Protein AF-A0A946S6G6-F1 (afdb_monomer_lite)

Foldseek 3Di:
DDDDDDDDWPEEFDDDPPVSVVVQVVCVVVVTGYHD

Radius of gyration: 11.83 Å; chains: 1; bounding box: 20×35×17 Å

Sequence (36 aa):
MSEIRQIEFDVLVIGAGGAGLCAAITATKESKKVGL

Structure (mmCIF, N/CA/C/O backbone):
data_AF-A0A946S6G6-F1
#
_entry.id   AF-A0A946S6G6-F1
#
loop_
_atom_site.group_PDB
_atom_site.id
_atom_site.type_symbol
_atom_site.label_atom_id
_atom_site.label_alt_id
_atom_site.label_comp_id
_atom_site.label_asym_id
_atom_site.label_entity_id
_atom_site.label_seq_id
_atom_site.pdbx_PDB_ins_code
_atom_site.Cartn_x
_atom_site.Cartn_y
_atom_site.Cartn_z
_atom_site.occupancy
_atom_site.B_iso_or_equiv
_atom_site.auth_seq_id
_atom_site.auth_comp_id
_atom_site.auth_asym_id
_atom_site.auth_atom_id
_atom_site.pdbx_PDB_model_num
ATOM 1 N N . MET A 1 1 ? -4.228 -27.162 -4.916 1.00 53.16 1 MET A N 1
ATOM 2 C CA . MET A 1 1 ? -5.513 -26.438 -4.935 1.00 53.16 1 MET A CA 1
ATOM 3 C C . MET A 1 1 ? -5.172 -24.961 -4.822 1.00 53.16 1 MET A C 1
ATOM 5 O O . MET A 1 1 ? -4.606 -24.589 -3.804 1.00 53.16 1 MET A O 1
ATOM 9 N N . SER A 1 2 ? -5.363 -24.154 -5.867 1.00 70.50 2 SER A N 1
ATOM 10 C CA . SER A 1 2 ? -5.137 -22.704 -5.762 1.00 70.50 2 SER A CA 1
ATOM 11 C C . SER A 1 2 ? -6.413 -22.061 -5.236 1.00 70.50 2 SER A C 1
ATOM 13 O O . SER A 1 2 ? -7.424 -22.053 -5.932 1.00 70.50 2 SER A O 1
ATOM 15 N N . GLU A 1 3 ? -6.382 -21.577 -3.999 1.00 83.94 3 GLU A N 1
ATOM 16 C CA . GLU A 1 3 ? -7.472 -20.792 -3.421 1.00 83.94 3 GLU A CA 1
ATOM 17 C C . GLU A 1 3 ? -7.344 -19.329 -3.851 1.00 83.94 3 GLU A C 1
ATOM 19 O O . GLU A 1 3 ? -6.270 -18.728 -3.761 1.00 83.94 3 GLU A O 1
ATOM 24 N N . ILE A 1 4 ? -8.447 -18.742 -4.312 1.00 86.38 4 ILE A N 1
ATOM 25 C CA . ILE A 1 4 ? -8.525 -17.303 -4.565 1.00 86.38 4 ILE A CA 1
ATOM 26 C C . ILE A 1 4 ? -8.628 -16.613 -3.204 1.00 86.38 4 ILE A C 1
ATOM 28 O O . ILE A 1 4 ? -9.606 -16.803 -2.484 1.00 86.38 4 ILE A O 1
ATOM 32 N N . ARG A 1 5 ? -7.623 -15.808 -2.848 1.00 86.19 5 ARG A N 1
ATOM 33 C CA . ARG A 1 5 ? -7.629 -15.017 -1.611 1.00 86.19 5 ARG A CA 1
ATOM 34 C C . ARG A 1 5 ? -8.079 -13.596 -1.922 1.00 86.19 5 ARG A C 1
ATOM 36 O O . ARG A 1 5 ? -7.434 -12.902 -2.702 1.00 86.19 5 ARG A O 1
ATOM 43 N N . GLN A 1 6 ? -9.167 -13.171 -1.293 1.00 89.94 6 GLN A N 1
ATOM 44 C CA . GLN A 1 6 ? -9.594 -11.775 -1.285 1.00 89.94 6 GLN A CA 1
ATOM 45 C C . GLN A 1 6 ? -9.083 -11.122 -0.002 1.00 89.94 6 GLN A C 1
ATOM 47 O O . GLN A 1 6 ? -9.263 -11.658 1.091 1.00 89.94 6 GLN A O 1
ATOM 52 N N . ILE A 1 7 ? -8.398 -9.990 -0.141 1.00 91.62 7 ILE A N 1
ATOM 53 C CA . ILE A 1 7 ? -7.892 -9.203 0.982 1.00 91.62 7 ILE A CA 1
ATOM 54 C C . ILE A 1 7 ? -8.330 -7.765 0.743 1.00 91.62 7 ILE A C 1
ATOM 56 O O . ILE A 1 7 ? -8.017 -7.184 -0.292 1.00 91.62 7 ILE A O 1
ATOM 60 N N . GLU A 1 8 ? -9.061 -7.208 1.700 1.00 94.25 8 GLU A N 1
ATOM 61 C CA . GLU A 1 8 ? -9.549 -5.833 1.632 1.00 94.25 8 GLU A CA 1
ATOM 62 C C . GLU A 1 8 ? -8.589 -4.876 2.333 1.00 94.25 8 GLU A C 1
ATOM 64 O O . GLU A 1 8 ? -8.072 -5.182 3.413 1.00 94.25 8 GLU A O 1
ATOM 69 N N . PHE A 1 9 ? -8.398 -3.705 1.734 1.00 95.31 9 PHE A N 1
ATOM 70 C CA . PHE A 1 9 ? -7.594 -2.603 2.247 1.00 95.31 9 PHE A CA 1
ATOM 71 C C . PHE A 1 9 ? -8.375 -1.303 2.069 1.00 95.31 9 PHE A C 1
ATOM 73 O O . PHE A 1 9 ? -9.128 -1.168 1.107 1.00 95.31 9 PHE A O 1
ATOM 80 N N . ASP A 1 10 ? -8.149 -0.337 2.953 1.00 96.56 10 ASP A N 1
ATOM 81 C CA . ASP A 1 10 ? -8.661 1.022 2.767 1.00 96.56 10 ASP A CA 1
ATOM 82 C C . ASP A 1 10 ? -7.856 1.761 1.687 1.00 96.56 10 ASP A C 1
ATOM 84 O O . ASP A 1 10 ? -8.388 2.598 0.961 1.00 96.56 10 ASP A O 1
ATOM 88 N N . VAL A 1 11 ? -6.556 1.453 1.590 1.00 95.25 11 VAL A N 1
ATOM 89 C CA . VAL A 1 11 ? -5.620 2.036 0.620 1.00 95.25 11 VAL A CA 1
ATOM 90 C C . VAL A 1 11 ? -4.670 0.951 0.112 1.00 95.25 11 VAL A C 1
ATOM 92 O O . VAL A 1 11 ? -4.049 0.251 0.909 1.00 95.25 11 VAL A O 1
ATOM 95 N N . LEU A 1 12 ? -4.515 0.839 -1.210 1.00 96.19 12 LEU A N 1
ATOM 96 C CA . LEU A 1 12 ? -3.508 -0.009 -1.857 1.00 96.19 12 LEU A CA 1
ATOM 97 C C . LEU A 1 12 ? -2.471 0.876 -2.552 1.00 96.19 12 LEU A C 1
ATOM 99 O O . LEU A 1 12 ? -2.817 1.666 -3.430 1.00 96.19 12 LEU A O 1
ATOM 103 N N . VAL A 1 13 ? -1.204 0.745 -2.167 1.00 95.75 13 VAL A N 1
ATOM 104 C CA . VAL A 1 13 ? -0.094 1.499 -2.758 1.00 95.75 13 VAL A CA 1
ATOM 105 C C . VAL A 1 13 ? 0.651 0.609 -3.742 1.00 95.75 13 VAL A C 1
ATOM 107 O O . VAL A 1 13 ? 1.140 -0.448 -3.370 1.00 95.75 13 VAL A O 1
ATOM 110 N N . ILE A 1 14 ? 0.785 1.053 -4.993 1.00 95.12 14 ILE A N 1
ATOM 111 C CA . ILE A 1 14 ? 1.548 0.327 -6.014 1.00 95.12 14 ILE A CA 1
ATOM 112 C C . ILE A 1 14 ? 2.938 0.951 -6.157 1.00 95.12 14 ILE A C 1
ATOM 114 O O . ILE A 1 14 ? 3.080 2.084 -6.618 1.00 95.12 14 ILE A O 1
ATOM 118 N N . GLY A 1 15 ? 3.963 0.181 -5.782 1.00 93.25 15 GLY A N 1
ATOM 119 C CA . GLY A 1 15 ? 5.374 0.564 -5.851 1.00 93.25 15 GLY A CA 1
ATOM 120 C C . GLY A 1 15 ? 5.942 1.014 -4.501 1.00 93.25 15 GLY A C 1
ATOM 121 O O . GLY A 1 15 ? 5.469 1.969 -3.898 1.00 93.25 15 GLY A O 1
ATOM 122 N N . ALA A 1 16 ? 7.014 0.358 -4.049 1.00 92.00 16 ALA A N 1
ATOM 123 C CA . ALA A 1 16 ? 7.618 0.553 -2.723 1.00 92.00 16 ALA A CA 1
ATOM 124 C C . ALA A 1 16 ? 8.872 1.457 -2.731 1.00 92.00 16 ALA A C 1
ATOM 126 O O . ALA A 1 16 ? 9.793 1.281 -1.936 1.00 92.00 16 ALA A O 1
ATOM 127 N N . GLY A 1 17 ? 8.932 2.423 -3.654 1.00 95.50 17 GLY A N 1
ATOM 128 C CA . GLY A 1 17 ? 9.957 3.473 -3.633 1.00 95.50 17 GLY A CA 1
ATOM 129 C C . GLY A 1 17 ? 9.719 4.489 -2.508 1.00 95.50 17 GLY A C 1
ATOM 130 O O . GLY A 1 17 ? 8.744 4.392 -1.764 1.00 95.50 17 GLY A O 1
ATOM 131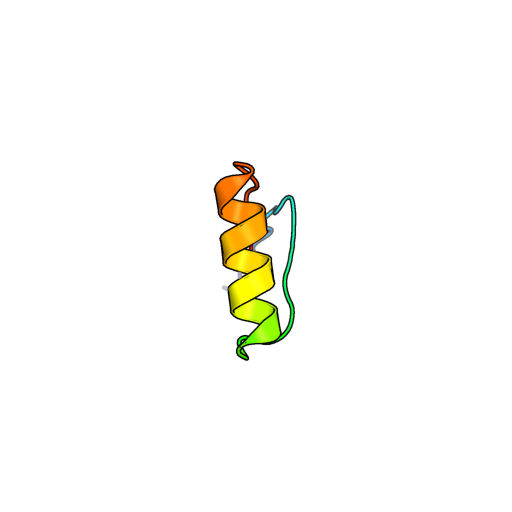 N N . GLY A 1 18 ? 10.562 5.522 -2.411 1.00 96.62 18 GLY A N 1
ATOM 132 C CA . GLY A 1 18 ? 10.454 6.531 -1.343 1.00 96.62 18 GLY A CA 1
ATOM 133 C C . GLY A 1 18 ? 9.078 7.206 -1.256 1.00 96.62 18 GLY A C 1
ATOM 134 O O . GLY A 1 18 ? 8.549 7.389 -0.162 1.00 96.62 18 GLY A O 1
ATOM 135 N N . ALA A 1 19 ? 8.454 7.500 -2.401 1.00 95.38 19 ALA A N 1
ATOM 136 C CA . ALA A 1 19 ? 7.110 8.074 -2.449 1.00 95.38 19 ALA A CA 1
ATOM 137 C C . ALA A 1 19 ? 6.027 7.088 -1.973 1.00 95.38 19 ALA A C 1
ATOM 139 O O . ALA A 1 19 ? 5.161 7.465 -1.188 1.00 95.38 19 ALA A O 1
ATOM 140 N N . GLY A 1 20 ? 6.104 5.823 -2.399 1.00 96.69 20 GLY A N 1
ATOM 141 C CA . GLY A 1 20 ? 5.129 4.796 -2.026 1.00 96.69 20 GLY A CA 1
ATOM 142 C C . GLY A 1 20 ? 5.192 4.437 -0.545 1.00 96.69 20 GLY A C 1
ATOM 143 O O . GLY 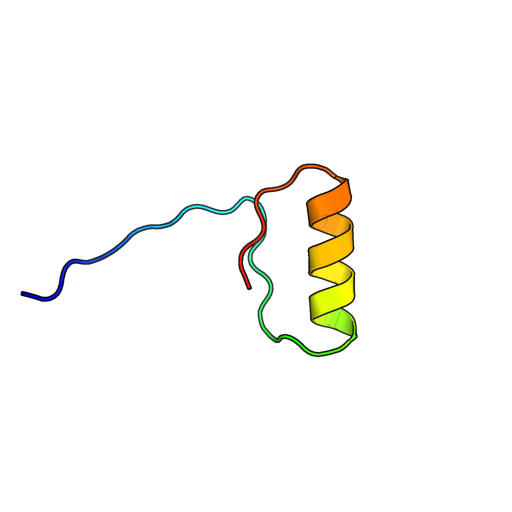A 1 20 ? 4.166 4.405 0.127 1.00 96.69 20 GLY A O 1
ATOM 144 N N . LEU A 1 21 ? 6.398 4.283 0.008 1.00 96.81 21 LEU A N 1
ATOM 145 C CA . LEU A 1 21 ? 6.572 4.067 1.445 1.00 96.81 21 LEU A CA 1
ATOM 146 C C . LEU A 1 21 ? 6.111 5.280 2.260 1.00 96.81 21 LEU A C 1
ATOM 148 O O . LEU A 1 21 ? 5.450 5.109 3.281 1.00 96.81 21 LEU A O 1
ATOM 152 N N . CYS A 1 22 ? 6.399 6.503 1.806 1.00 96.62 22 CYS A N 1
ATOM 153 C CA . CYS A 1 22 ? 5.923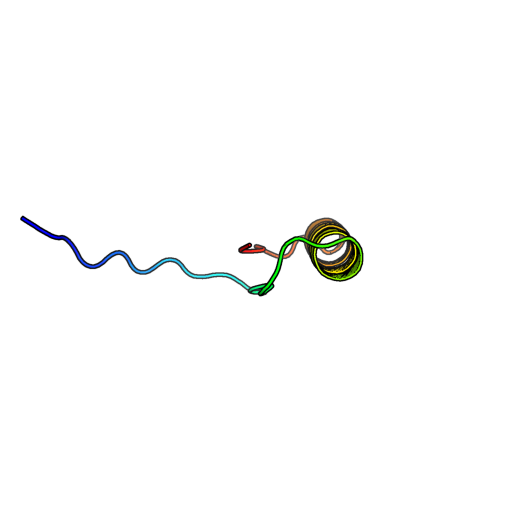 7.715 2.475 1.00 96.62 22 CYS A CA 1
ATOM 154 C C . CYS A 1 22 ? 4.386 7.785 2.501 1.00 96.62 22 CYS A C 1
ATOM 156 O O . CYS A 1 22 ? 3.798 8.052 3.553 1.00 96.62 22 CYS A O 1
ATOM 158 N N . ALA A 1 23 ? 3.731 7.471 1.379 1.00 95.81 23 ALA A N 1
ATOM 159 C CA . ALA A 1 23 ? 2.275 7.402 1.291 1.00 95.81 23 ALA A CA 1
ATOM 160 C C . ALA A 1 23 ? 1.701 6.312 2.211 1.00 95.81 23 ALA A C 1
ATOM 162 O O . ALA A 1 23 ? 0.767 6.574 2.967 1.00 95.81 23 ALA A O 1
ATOM 163 N N . ALA A 1 24 ? 2.309 5.122 2.221 1.00 97.06 24 ALA A N 1
ATOM 164 C CA . ALA A 1 24 ? 1.889 4.006 3.063 1.00 97.06 24 ALA A CA 1
ATOM 165 C C . ALA A 1 24 ? 2.013 4.319 4.560 1.00 97.06 24 ALA A C 1
ATOM 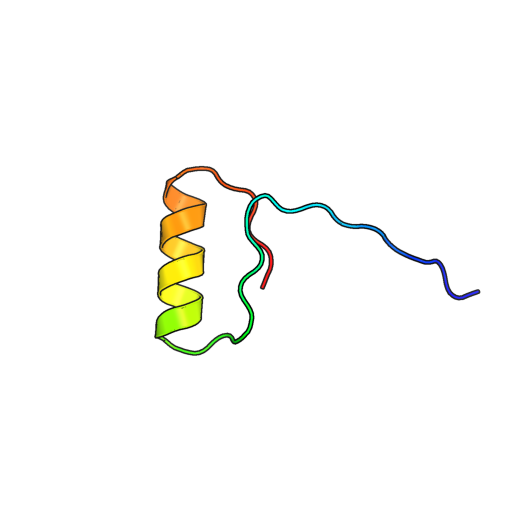167 O O . ALA A 1 24 ? 1.082 4.076 5.327 1.00 97.06 24 ALA A O 1
ATOM 168 N N . ILE A 1 25 ? 3.137 4.911 4.976 1.00 96.62 25 ILE A N 1
ATOM 169 C CA . ILE A 1 25 ? 3.372 5.337 6.362 1.00 96.62 25 ILE A CA 1
ATOM 170 C C . ILE A 1 25 ? 2.362 6.412 6.764 1.00 96.62 25 ILE A C 1
ATOM 172 O O . ILE A 1 25 ? 1.811 6.352 7.861 1.00 96.62 25 ILE A O 1
ATOM 176 N N . THR A 1 26 ? 2.105 7.384 5.889 1.00 97.00 26 THR A N 1
ATOM 177 C CA . THR A 1 26 ? 1.146 8.465 6.158 1.00 97.00 26 THR A CA 1
ATOM 178 C C . THR A 1 26 ? -0.267 7.912 6.335 1.00 97.00 26 THR A C 1
ATOM 180 O O . THR A 1 26 ? -0.885 8.158 7.365 1.00 97.00 26 THR A O 1
ATOM 183 N N . ALA A 1 27 ? -0.736 7.069 5.412 1.00 95.69 27 ALA A N 1
ATOM 184 C CA . ALA A 1 27 ? -2.046 6.427 5.513 1.00 95.69 27 ALA A CA 1
ATOM 185 C C . ALA A 1 27 ? -2.160 5.513 6.750 1.00 95.69 27 ALA A C 1
ATOM 187 O O . ALA A 1 27 ? -3.191 5.488 7.420 1.00 95.69 27 ALA A O 1
ATOM 188 N N . THR A 1 28 ? -1.077 4.822 7.121 1.00 96.56 28 THR A N 1
ATOM 189 C CA . THR A 1 28 ? -1.032 4.008 8.347 1.00 96.56 28 THR A CA 1
ATOM 190 C C . THR A 1 28 ? -1.176 4.872 9.605 1.00 96.56 28 THR A C 1
ATOM 192 O O . THR A 1 28 ? -1.883 4.488 10.535 1.00 96.56 28 THR A O 1
ATOM 195 N N . LYS A 1 29 ? -0.558 6.063 9.647 1.00 97.12 29 LYS A N 1
ATOM 196 C CA . LYS A 1 29 ? -0.709 7.017 10.766 1.00 97.12 29 LYS A CA 1
ATOM 197 C C . LYS A 1 29 ? -2.142 7.531 10.915 1.00 97.12 29 LYS A C 1
ATOM 199 O O . LYS A 1 29 ? -2.561 7.834 12.026 1.00 97.12 29 LYS A O 1
ATOM 204 N N . GLU A 1 30 ? -2.905 7.566 9.829 1.00 96.12 30 GLU A N 1
ATOM 205 C CA . GLU A 1 30 ? -4.342 7.870 9.830 1.00 96.12 30 GLU A CA 1
ATOM 206 C C . GLU A 1 30 ? -5.220 6.650 10.169 1.00 96.12 30 GLU A C 1
ATOM 208 O O . GLU A 1 30 ? -6.433 6.668 9.959 1.00 96.12 30 GLU A O 1
ATOM 213 N N . SER A 1 31 ? -4.621 5.582 10.712 1.00 94.75 31 SER A N 1
ATOM 214 C CA . SER A 1 31 ? -5.295 4.332 11.091 1.00 94.75 31 SER A CA 1
ATOM 215 C C . SER A 1 31 ? -6.003 3.626 9.927 1.00 94.75 31 SER A C 1
ATOM 217 O O . SER A 1 31 ? -6.978 2.908 10.141 1.00 94.75 31 SER A O 1
ATOM 219 N N . LYS A 1 32 ? -5.521 3.811 8.691 1.00 95.81 32 LYS A N 1
ATOM 220 C CA . LYS A 1 32 ? -6.005 3.073 7.516 1.00 95.81 32 LYS A CA 1
ATOM 221 C C . LYS A 1 32 ? -5.334 1.709 7.415 1.00 95.81 32 LYS A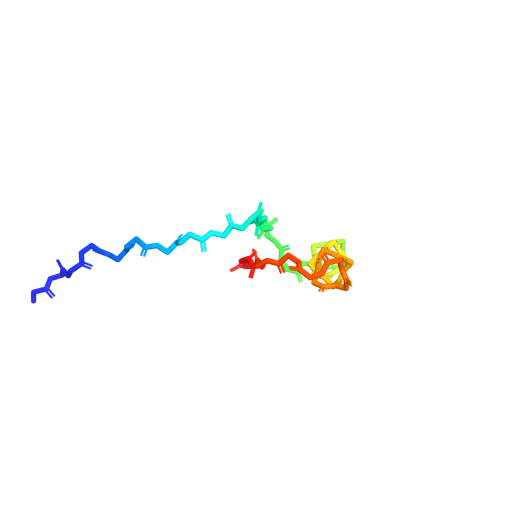 C 1
ATOM 223 O O . LYS A 1 32 ? -4.144 1.563 7.699 1.00 95.81 32 LYS A O 1
ATOM 228 N N . LYS A 1 33 ? -6.077 0.712 6.940 1.00 96.06 33 LYS A N 1
ATOM 229 C CA . LYS A 1 33 ? -5.543 -0.593 6.554 1.00 96.06 33 LYS A CA 1
ATOM 230 C C . LYS A 1 33 ? -4.875 -0.476 5.184 1.00 96.06 33 LYS A C 1
ATOM 232 O O . LYS A 1 33 ? -5.559 -0.410 4.164 1.00 96.06 33 LYS A O 1
ATOM 237 N N . VAL A 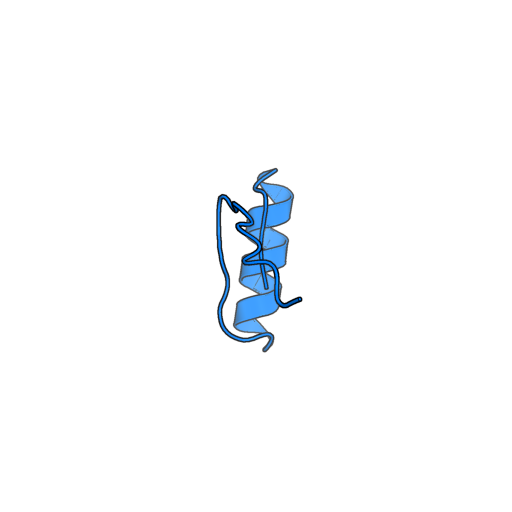1 34 ? -3.545 -0.438 5.170 1.00 96.31 34 VAL A N 1
ATOM 238 C CA . VAL A 1 34 ? -2.745 -0.226 3.955 1.00 96.31 34 VAL A CA 1
ATOM 239 C C . VAL A 1 34 ? -2.206 -1.547 3.402 1.00 96.31 34 VAL A C 1
ATOM 241 O O . VAL A 1 34 ? -1.657 -2.355 4.151 1.00 96.31 34 VAL A O 1
ATOM 244 N N . GLY A 1 35 ? -2.346 -1.748 2.091 1.00 94.31 35 GLY A N 1
ATOM 245 C CA . GLY A 1 35 ? -1.651 -2.779 1.315 1.00 94.31 35 GLY A CA 1
ATOM 246 C C . GLY A 1 35 ? -0.501 -2.180 0.500 1.00 94.31 35 GLY A C 1
ATOM 247 O O . GLY A 1 35 ? -0.599 -1.035 0.050 1.00 94.31 35 GLY A O 1
ATOM 248 N N . LEU A 1 36 ? 0.572 -2.952 0.316 1.00 87.31 36 LEU A N 1
ATOM 249 C CA . LEU A 1 36 ? 1.768 -2.610 -0.468 1.00 87.31 36 LEU A CA 1
ATOM 250 C C . LEU A 1 36 ? 2.056 -3.695 -1.507 1.00 87.31 36 LEU A C 1
ATOM 252 O O . LEU A 1 36 ? 1.788 -4.876 -1.183 1.00 87.31 36 LEU A O 1
#

Secondary structure (DSSP, 8-state):
---------SEE----SHHHHHHHHHHHHTT--EE-

pLDDT: mean 92.49, std 8.41, range [53.16, 97.12]